Protein AF-A0A6C1E170-F1 (afdb_monomer_lite)

Secondary structure (DSSP, 8-state):
--STTSTTS-HHHHHHHHHT---------S---TTSPP-----------------------PPP-PPPP----HHHHHHHHHHHTT--S-HHHHHHHHHHH-TTS-HHHHHHHHHHHEEE----TTS---EEES-HHHHHHHHHHHHSPPPP-

Sequence (153 aa):
MLKSNFENLSEENKRYLQQLKAEVIIETDGPIDPFKEPKTSSLPSKRSNSDLQAQTASQSQSPEKKQKAMITDPMDLLRLFDGVQDSTFSLGTVTEIAQKNLPQYNKQTIKNTIKEYAIRSSGKGDLPRKWVIKDAQNWENLRANANMPTPSL

Structure (mmCIF, N/CA/C/O backbone):
data_AF-A0A6C1E170-F1
#
_entry.id   AF-A0A6C1E170-F1
#
loop_
_atom_site.group_PDB
_atom_site.id
_atom_site.type_symbol
_atom_site.label_atom_id
_atom_site.label_alt_id
_atom_site.label_comp_id
_atom_site.label_asym_id
_atom_site.label_entity_id
_atom_site.label_seq_id
_atom_site.pdbx_PDB_ins_code
_atom_site.Cartn_x
_atom_site.Cartn_y
_atom_site.Cartn_z
_atom_site.occupancy
_atom_site.B_iso_or_equiv
_atom_site.auth_seq_id
_atom_site.auth_comp_id
_atom_site.auth_asym_id
_atom_site.auth_atom_id
_atom_site.pdbx_PDB_model_num
ATOM 1 N N . MET A 1 1 ? -2.688 33.941 -27.895 1.00 44.50 1 MET A N 1
ATOM 2 C CA . MET A 1 1 ? -3.802 33.145 -28.459 1.00 44.50 1 MET A CA 1
ATOM 3 C C . MET A 1 1 ? -4.336 32.159 -27.409 1.00 44.50 1 MET A C 1
ATOM 5 O O . MET A 1 1 ? -4.163 30.963 -27.565 1.00 44.50 1 MET A O 1
ATOM 9 N N . LEU A 1 2 ? -4.930 32.635 -26.303 1.00 50.28 2 LEU A N 1
ATOM 10 C CA . LEU A 1 2 ? -5.452 31.756 -25.232 1.00 50.28 2 LEU A CA 1
ATOM 11 C C . LEU A 1 2 ? -6.670 32.364 -24.504 1.00 50.28 2 LEU A C 1
ATOM 13 O O . LEU A 1 2 ? -6.863 32.149 -23.317 1.00 50.28 2 LEU A O 1
ATOM 17 N N . LYS A 1 3 ? -7.458 33.203 -25.188 1.00 53.50 3 LYS A N 1
ATOM 18 C CA . LYS A 1 3 ? -8.677 33.812 -24.618 1.00 53.50 3 LYS A CA 1
ATOM 19 C C . LYS A 1 3 ? -9.969 33.215 -25.190 1.00 53.50 3 LYS A C 1
ATOM 21 O O . LYS A 1 3 ? -11.039 33.461 -24.656 1.00 53.50 3 LYS A O 1
ATOM 26 N N . SER A 1 4 ? -9.872 32.399 -26.239 1.00 57.25 4 SER A N 1
ATOM 27 C CA . SER A 1 4 ? -11.008 32.080 -27.115 1.00 57.25 4 SER A CA 1
ATOM 28 C C . SER A 1 4 ? -11.753 30.779 -26.793 1.00 57.25 4 SER A C 1
ATOM 30 O O . SER A 1 4 ? -12.513 30.315 -27.627 1.00 57.25 4 SER A O 1
ATOM 32 N N . ASN A 1 5 ? -11.555 30.177 -25.616 1.00 57.81 5 ASN A N 1
ATOM 33 C CA . ASN A 1 5 ? -12.222 28.915 -25.250 1.00 57.81 5 ASN A CA 1
ATOM 34 C C . ASN A 1 5 ? -12.933 28.948 -23.890 1.00 57.81 5 ASN A C 1
ATOM 36 O O . ASN A 1 5 ? -13.408 27.912 -23.438 1.00 57.81 5 ASN A O 1
ATOM 40 N N . PHE A 1 6 ? -13.024 30.108 -23.226 1.00 57.78 6 PHE A N 1
ATOM 41 C CA . PHE A 1 6 ? -13.678 30.160 -21.915 1.00 57.78 6 PHE A CA 1
ATOM 42 C C . PHE A 1 6 ? -15.212 30.103 -22.013 1.00 57.78 6 PHE A C 1
ATOM 44 O O . PHE A 1 6 ? -15.876 29.468 -21.196 1.00 57.78 6 PHE A O 1
ATOM 51 N N . GLU A 1 7 ? -15.785 30.725 -23.044 1.00 63.50 7 GLU A N 1
ATOM 52 C CA . GLU A 1 7 ? -17.243 30.774 -23.224 1.00 63.50 7 GLU A CA 1
ATOM 53 C C . GLU A 1 7 ? -17.840 29.424 -23.640 1.00 63.50 7 GLU A C 1
ATOM 55 O O . GLU A 1 7 ? -18.976 29.125 -23.279 1.00 63.50 7 GLU A O 1
ATOM 60 N N . ASN A 1 8 ? -17.045 28.581 -24.307 1.00 68.81 8 ASN A N 1
ATOM 61 C CA . ASN A 1 8 ? -17.463 27.280 -24.835 1.00 68.81 8 ASN A CA 1
ATOM 62 C C . ASN A 1 8 ? -17.220 26.104 -23.863 1.00 68.81 8 ASN A C 1
ATOM 64 O O . ASN A 1 8 ? -17.349 24.941 -24.242 1.00 68.81 8 ASN A O 1
ATOM 68 N N . LEU A 1 9 ? -16.827 26.383 -22.615 1.00 72.44 9 LEU A N 1
ATOM 69 C CA . LEU A 1 9 ? -16.703 25.363 -21.568 1.00 72.44 9 LEU A CA 1
ATOM 70 C C . LEU A 1 9 ? -18.090 24.956 -21.057 1.00 72.44 9 LEU A C 1
ATOM 72 O O . LEU A 1 9 ? -18.985 25.790 -20.925 1.00 72.44 9 LEU A O 1
ATOM 76 N N . SER A 1 10 ? -18.254 23.679 -20.709 1.00 81.38 10 SER A N 1
ATOM 77 C CA . SER A 1 10 ? -19.441 23.226 -19.983 1.00 81.38 10 SER A CA 1
ATOM 78 C C . SER A 1 10 ? -19.566 23.958 -18.641 1.00 81.38 10 SER A C 1
ATOM 80 O O . SER A 1 10 ? -18.564 24.333 -18.024 1.00 81.38 10 SER A O 1
ATOM 82 N N . GLU A 1 11 ? -20.797 24.138 -18.162 1.00 79.50 11 GLU A N 1
ATOM 83 C CA . GLU A 1 11 ? -21.066 24.807 -16.880 1.00 79.50 11 GLU A CA 1
ATOM 84 C C . GLU A 1 11 ? -20.350 24.133 -15.701 1.00 79.50 11 GLU A C 1
ATOM 86 O O . GLU A 1 11 ? -19.861 24.801 -14.792 1.00 79.50 11 GLU A O 1
ATOM 91 N N . GLU A 1 12 ? -20.191 22.811 -15.746 1.00 76.56 12 GLU A N 1
ATOM 92 C CA . GLU A 1 12 ? -19.403 22.066 -14.764 1.00 76.56 12 GLU A CA 1
ATOM 93 C C . GLU A 1 12 ? -17.925 22.486 -14.766 1.00 76.56 12 GLU A C 1
ATOM 95 O O . GLU A 1 12 ? -17.360 22.784 -13.712 1.00 76.56 12 GLU A O 1
ATOM 100 N N . ASN A 1 13 ? -17.314 22.605 -15.948 1.00 77.94 13 ASN A N 1
ATOM 101 C CA . ASN A 1 13 ? -15.918 23.014 -16.077 1.00 77.94 13 ASN A CA 1
ATOM 102 C C . ASN A 1 13 ? -15.707 24.476 -15.670 1.00 77.94 13 ASN A C 1
ATOM 104 O O . ASN A 1 13 ? -14.690 24.799 -15.053 1.00 77.94 13 ASN A O 1
ATOM 108 N N . LYS A 1 14 ? -16.671 25.359 -15.959 1.00 81.62 14 LYS A N 1
ATOM 109 C CA . LYS A 1 14 ? -16.643 26.755 -15.495 1.00 81.62 14 LYS A CA 1
ATOM 110 C C . LYS A 1 14 ? -16.650 26.825 -13.969 1.00 81.62 14 LYS A C 1
ATOM 112 O O . LYS A 1 14 ? -15.826 27.530 -13.387 1.00 81.62 14 LYS A O 1
ATOM 117 N N . ARG A 1 15 ? -17.519 26.045 -13.313 1.00 79.50 15 ARG A N 1
ATOM 118 C CA . ARG A 1 15 ? -17.582 25.963 -11.842 1.00 79.50 15 ARG A CA 1
ATOM 119 C C . ARG A 1 15 ? -16.287 25.415 -11.248 1.00 79.50 15 ARG A C 1
ATOM 121 O O . ARG A 1 15 ? -15.785 25.977 -10.278 1.00 79.50 15 ARG A O 1
ATOM 128 N N . TYR A 1 16 ? -15.717 24.378 -11.856 1.00 79.50 16 TYR A N 1
ATOM 129 C CA . TYR A 1 16 ? -14.442 23.804 -11.430 1.00 79.50 16 TYR A CA 1
ATOM 130 C C . TYR A 1 16 ? -13.283 24.809 -11.536 1.00 79.50 16 TYR A C 1
ATOM 132 O O . TYR A 1 16 ? -12.537 25.002 -10.579 1.00 79.50 16 TYR A O 1
ATOM 140 N N . LEU A 1 17 ? -13.169 25.520 -12.662 1.00 79.75 17 LEU A N 1
ATOM 141 C CA . LEU A 1 17 ? -12.152 26.559 -12.861 1.00 79.75 17 LEU A CA 1
ATOM 142 C C . LEU A 1 17 ? -12.316 27.728 -11.886 1.00 79.75 17 LEU A C 1
ATOM 144 O O . LEU A 1 17 ? -11.324 28.249 -11.381 1.00 79.75 17 LEU A O 1
ATOM 148 N N . GLN A 1 18 ? -13.555 28.118 -11.589 1.00 78.25 18 GLN A N 1
ATOM 149 C CA . GLN A 1 18 ? -13.831 29.149 -10.594 1.00 78.25 18 GLN A CA 1
ATOM 150 C C . GLN A 1 18 ? -13.413 28.707 -9.188 1.00 78.25 18 GLN A C 1
ATOM 152 O O . GLN A 1 18 ? -12.867 29.509 -8.437 1.00 78.25 18 GLN A O 1
ATOM 157 N N . GLN A 1 19 ? -13.610 27.432 -8.852 1.00 77.31 19 GLN A N 1
ATOM 158 C CA . GLN A 1 19 ? -13.186 26.860 -7.575 1.00 77.31 19 GLN A CA 1
ATOM 159 C C . GLN A 1 19 ? -11.659 26.721 -7.462 1.00 77.31 19 GLN A C 1
ATOM 161 O O . GLN A 1 19 ? -11.114 26.810 -6.366 1.00 77.31 19 GLN A O 1
ATOM 166 N N . LEU A 1 20 ? -10.963 26.538 -8.587 1.00 73.50 20 LEU A N 1
ATOM 167 C CA . LEU A 1 20 ? -9.500 26.496 -8.658 1.00 73.50 20 LEU A CA 1
ATOM 168 C C . LEU A 1 20 ? -8.835 27.874 -8.724 1.00 73.50 20 LEU A C 1
ATOM 170 O O . LEU A 1 20 ? -7.605 27.955 -8.698 1.00 73.50 20 LEU A O 1
ATOM 174 N N . LYS A 1 21 ? -9.609 28.954 -8.850 1.00 74.69 21 LYS A N 1
ATOM 175 C CA . LYS A 1 21 ? -9.061 30.302 -8.968 1.00 74.69 21 LYS A CA 1
ATOM 176 C C . LYS A 1 21 ? -8.336 30.666 -7.670 1.00 74.69 21 LYS A C 1
ATOM 178 O O . LYS A 1 21 ? -8.964 30.941 -6.654 1.00 74.69 21 LYS A O 1
ATOM 183 N N . ALA A 1 22 ? -7.008 30.661 -7.711 1.00 67.62 22 ALA A N 1
ATOM 184 C CA . ALA A 1 22 ? -6.174 31.098 -6.603 1.00 67.62 22 ALA A CA 1
ATOM 185 C C . ALA A 1 22 ? -6.025 32.623 -6.637 1.00 67.62 22 ALA A C 1
ATOM 187 O O . ALA A 1 22 ? -5.682 33.203 -7.670 1.00 67.62 22 ALA A O 1
ATOM 188 N N . GLU A 1 23 ? -6.279 33.269 -5.505 1.00 62.91 23 GLU A N 1
ATOM 189 C CA . GLU A 1 23 ? -5.956 34.676 -5.300 1.00 62.91 23 GLU A CA 1
ATOM 190 C C . GLU A 1 23 ? -4.478 34.774 -4.908 1.00 62.91 23 GLU A C 1
ATOM 192 O O . GLU A 1 23 ? -4.023 34.125 -3.964 1.00 62.91 23 GLU A O 1
ATOM 197 N N . VAL A 1 24 ? -3.695 35.525 -5.681 1.00 60.88 24 VAL A N 1
ATOM 198 C CA . VAL A 1 24 ? -2.285 35.767 -5.366 1.00 60.88 24 VAL A CA 1
ATOM 199 C C . VAL A 1 24 ? -2.246 36.868 -4.310 1.00 60.88 24 VAL A C 1
ATOM 201 O O . VAL A 1 24 ? -2.418 38.036 -4.629 1.00 60.88 24 VAL A O 1
ATOM 204 N N . ILE A 1 25 ? -2.048 36.485 -3.047 1.00 62.00 25 ILE A N 1
ATOM 205 C CA . ILE A 1 25 ? -2.065 37.395 -1.878 1.00 62.00 25 ILE A CA 1
ATOM 206 C C . ILE A 1 25 ? -0.704 38.090 -1.671 1.00 62.00 25 ILE A C 1
ATOM 208 O O . ILE A 1 25 ? -0.510 38.865 -0.739 1.00 62.00 25 ILE A O 1
ATOM 212 N N . ILE A 1 26 ? 0.278 37.820 -2.528 1.00 63.00 26 ILE A N 1
ATOM 213 C CA . ILE A 1 26 ? 1.623 38.361 -2.360 1.00 63.00 26 ILE A CA 1
ATOM 214 C C . ILE A 1 26 ? 1.760 39.627 -3.209 1.00 63.00 26 ILE A C 1
ATOM 216 O O . ILE A 1 26 ? 2.170 39.568 -4.366 1.00 63.00 26 ILE A O 1
ATOM 220 N N . GLU A 1 27 ? 1.439 40.777 -2.620 1.00 61.22 27 GLU A N 1
ATOM 221 C CA . GLU A 1 27 ? 1.970 42.063 -3.079 1.00 61.22 27 GLU A CA 1
ATOM 222 C C . GLU A 1 27 ? 3.443 42.144 -2.656 1.00 61.22 27 GLU A C 1
ATOM 224 O O . GLU A 1 27 ? 3.774 42.518 -1.531 1.00 61.22 27 GLU A O 1
ATOM 229 N N . THR A 1 28 ? 4.354 41.726 -3.537 1.00 58.53 28 THR A N 1
ATOM 230 C CA . THR A 1 28 ? 5.775 42.060 -3.389 1.00 58.53 28 THR A CA 1
ATOM 231 C C . THR A 1 28 ? 6.065 43.332 -4.165 1.00 58.53 28 THR A C 1
ATOM 233 O O . THR A 1 28 ? 6.079 43.322 -5.396 1.00 58.53 28 THR A O 1
ATOM 236 N N . ASP A 1 29 ? 6.329 44.413 -3.443 1.00 60.97 29 ASP A N 1
ATOM 237 C CA . ASP A 1 29 ? 6.849 45.642 -4.026 1.00 60.97 29 ASP A CA 1
ATOM 238 C C . ASP A 1 29 ? 8.356 45.453 -4.310 1.00 60.97 29 ASP A C 1
ATOM 240 O O . ASP A 1 29 ? 9.186 45.448 -3.398 1.00 60.97 29 ASP A O 1
ATOM 244 N N . GLY A 1 30 ? 8.709 45.228 -5.581 1.00 65.12 30 GLY A N 1
ATOM 245 C CA . GLY A 1 30 ? 10.096 45.202 -6.069 1.00 65.12 30 GLY A CA 1
ATOM 246 C C . GLY A 1 30 ? 10.786 43.826 -6.186 1.00 65.12 30 GLY A C 1
ATOM 247 O O . GLY A 1 30 ? 10.208 42.786 -5.866 1.00 65.12 30 GLY A O 1
ATOM 248 N N . PRO A 1 31 ? 12.031 43.798 -6.715 1.00 70.31 31 PRO A N 1
ATOM 249 C CA . PRO A 1 31 ? 12.783 42.566 -6.947 1.00 70.31 31 PRO A CA 1
ATOM 250 C C . PRO A 1 31 ? 13.146 41.854 -5.636 1.00 70.31 31 PRO A C 1
ATOM 252 O O . PRO A 1 31 ? 13.638 42.466 -4.688 1.00 70.31 31 PRO A O 1
ATOM 255 N N . ILE A 1 32 ? 12.915 40.539 -5.603 1.00 63.03 32 ILE A N 1
ATOM 256 C CA . ILE A 1 32 ? 13.168 39.675 -4.444 1.00 63.03 32 ILE A CA 1
ATOM 257 C C . ILE A 1 32 ? 14.680 39.475 -4.288 1.00 63.03 32 ILE A C 1
ATOM 259 O O . ILE A 1 32 ? 15.332 38.921 -5.172 1.00 63.03 32 ILE A O 1
ATOM 263 N N . ASP A 1 33 ? 15.227 39.916 -3.156 1.00 73.06 33 ASP A N 1
ATOM 264 C CA . ASP A 1 33 ? 16.623 39.690 -2.777 1.00 73.06 33 ASP A CA 1
ATOM 265 C C . ASP A 1 33 ? 16.791 38.263 -2.211 1.00 73.06 33 ASP A C 1
ATOM 267 O O . ASP A 1 33 ? 16.223 37.962 -1.156 1.00 73.06 33 ASP A O 1
ATOM 271 N N . PRO A 1 34 ? 17.555 37.372 -2.875 1.00 68.81 34 PRO A N 1
ATOM 272 C CA . PRO A 1 34 ? 17.693 35.970 -2.478 1.00 68.81 34 PRO A CA 1
ATOM 273 C C . PRO A 1 34 ? 18.475 35.761 -1.173 1.00 68.81 34 PRO A C 1
ATOM 275 O O . PRO A 1 34 ? 18.464 34.653 -0.640 1.00 68.81 34 PRO A O 1
ATOM 278 N N . PHE A 1 35 ? 19.139 36.794 -0.646 1.00 77.31 35 PHE A N 1
ATOM 279 C CA . PHE A 1 35 ? 19.872 36.724 0.623 1.00 77.31 35 PHE A CA 1
ATOM 280 C C . PHE A 1 35 ? 19.088 37.304 1.801 1.00 77.31 35 PHE A C 1
ATOM 282 O O . PHE A 1 35 ? 19.581 37.315 2.930 1.00 77.31 35 PHE A O 1
ATOM 289 N N . LYS A 1 36 ? 17.865 37.783 1.559 1.00 71.00 36 LYS A N 1
ATOM 290 C CA . LYS A 1 36 ? 17.003 38.350 2.589 1.00 71.00 36 LYS A CA 1
ATOM 291 C C . LYS A 1 36 ? 15.942 37.338 2.989 1.00 71.00 36 LYS A C 1
ATOM 293 O O . LYS A 1 36 ? 15.108 36.941 2.179 1.00 71.00 36 LYS A O 1
ATOM 298 N N . GLU A 1 37 ? 15.950 36.947 4.259 1.00 61.56 37 GLU A N 1
ATOM 299 C CA . GLU A 1 37 ? 14.881 36.114 4.799 1.00 61.56 37 GLU A CA 1
ATOM 300 C C . GLU A 1 37 ? 13.536 36.856 4.680 1.00 61.56 37 GLU A C 1
ATOM 302 O O . GLU A 1 37 ? 13.455 38.052 5.000 1.00 61.56 37 GLU A O 1
ATOM 307 N N . PRO A 1 38 ? 12.477 36.189 4.188 1.00 61.38 38 PRO A N 1
ATOM 308 C CA . PRO A 1 38 ? 11.184 36.824 4.006 1.00 61.38 38 PRO A CA 1
ATOM 309 C C . PRO A 1 38 ? 10.657 37.298 5.360 1.00 61.38 38 PRO A C 1
ATOM 311 O O . PRO A 1 38 ? 10.459 36.509 6.284 1.00 61.38 38 PRO A O 1
ATOM 314 N N . LYS A 1 39 ? 10.425 38.611 5.476 1.00 60.38 39 LYS A N 1
ATOM 315 C CA . LYS A 1 39 ? 9.809 39.203 6.664 1.00 60.38 39 LYS A CA 1
ATOM 316 C C . LYS A 1 39 ? 8.4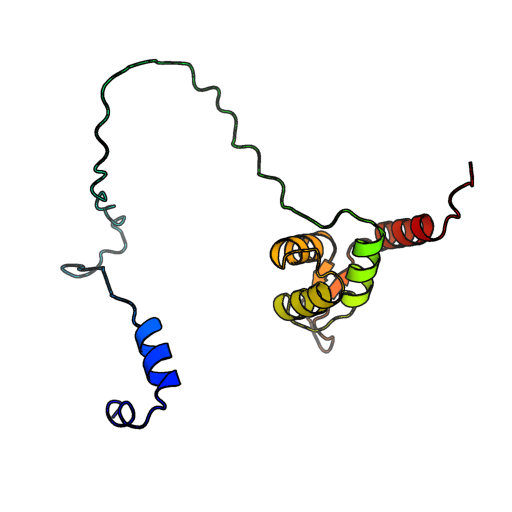27 38.583 6.829 1.00 60.38 39 LYS A C 1
ATOM 318 O O . LYS A 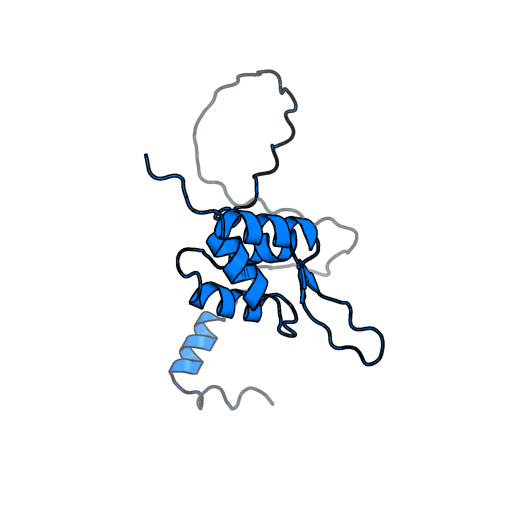1 39 ? 7.546 38.812 6.004 1.00 60.38 39 LYS A O 1
ATOM 323 N N . THR A 1 40 ? 8.233 37.818 7.897 1.00 55.00 40 THR A N 1
ATOM 324 C CA . THR A 1 40 ? 6.914 37.351 8.312 1.00 55.00 40 THR A CA 1
ATOM 325 C C . THR A 1 40 ? 6.096 38.581 8.693 1.00 55.00 40 THR A C 1
ATOM 327 O O . THR A 1 40 ? 6.235 39.104 9.800 1.00 55.00 40 THR A O 1
ATOM 330 N N . SER A 1 41 ? 5.284 39.095 7.770 1.00 51.16 41 SER A N 1
ATOM 331 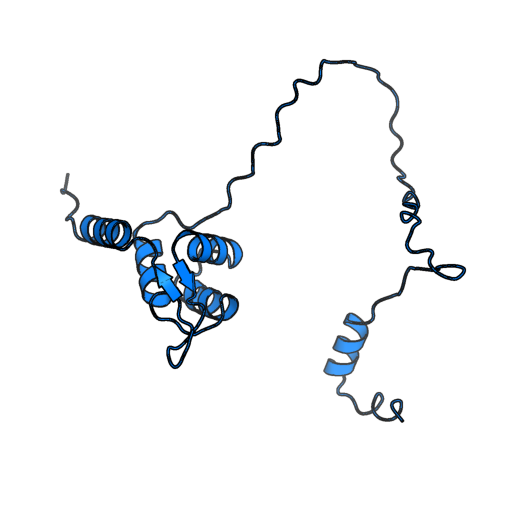C CA . SER A 1 41 ? 4.244 40.049 8.121 1.00 51.16 41 SER A CA 1
ATOM 332 C C . SER A 1 41 ? 3.319 39.346 9.111 1.00 51.16 41 SER A C 1
ATOM 334 O O . SER A 1 41 ? 2.667 38.344 8.818 1.00 51.16 41 SER A O 1
ATOM 336 N N . SER A 1 42 ? 3.362 39.824 10.349 1.00 48.47 42 SER A N 1
ATOM 337 C CA . SER A 1 42 ? 2.494 39.394 11.430 1.00 48.47 42 SER A CA 1
ATOM 338 C C . SER A 1 42 ? 1.041 39.532 10.986 1.00 48.47 42 SER A C 1
ATOM 340 O O . SER A 1 42 ? 0.547 40.643 10.784 1.00 48.47 42 SER A O 1
ATOM 342 N N . LEU A 1 43 ? 0.352 38.401 10.855 1.00 52.28 43 LEU A N 1
ATOM 343 C CA . LEU A 1 43 ? -1.105 38.360 10.825 1.00 52.28 43 LEU A CA 1
ATOM 344 C C . LEU A 1 43 ? -1.645 39.110 12.060 1.00 52.28 43 LEU A C 1
ATOM 346 O O . LEU A 1 43 ? -1.115 38.917 13.159 1.00 52.28 43 LEU A O 1
ATOM 350 N N . PRO A 1 44 ? -2.690 39.946 11.936 1.00 44.34 44 PRO A N 1
ATOM 351 C CA . PRO A 1 44 ? -3.288 40.600 13.089 1.00 44.34 44 PRO A CA 1
ATOM 352 C C . PRO A 1 44 ? -4.038 39.563 13.940 1.00 44.34 44 PRO A C 1
ATOM 354 O O . PRO A 1 44 ? -5.191 39.220 13.681 1.00 44.34 44 PRO A O 1
ATOM 357 N N . SER A 1 45 ? -3.377 39.062 14.985 1.00 43.16 45 SER A N 1
ATOM 358 C CA . SER A 1 45 ? -4.005 38.281 16.054 1.00 43.16 45 SER A CA 1
ATOM 359 C C . SER A 1 45 ? -4.903 39.190 16.888 1.00 43.16 45 SER A C 1
ATOM 361 O O . SER A 1 45 ? -4.471 39.819 17.851 1.00 43.16 45 SER A O 1
ATOM 363 N N . LYS A 1 46 ? -6.189 39.254 16.538 1.00 49.62 46 LYS A N 1
ATOM 364 C CA . LYS A 1 46 ? -7.216 39.868 17.383 1.00 49.62 46 LYS A CA 1
ATOM 365 C C . LYS A 1 46 ? -7.744 38.827 18.375 1.00 49.62 46 LYS A C 1
ATOM 367 O O . LYS A 1 46 ? -8.811 38.259 18.168 1.00 49.62 46 LYS A O 1
ATOM 372 N N . ARG A 1 47 ? -6.986 38.558 19.441 1.00 40.88 47 ARG A N 1
ATOM 373 C CA . ARG A 1 47 ? -7.504 37.975 20.692 1.00 40.88 47 ARG A CA 1
ATOM 374 C C . ARG A 1 47 ? -6.792 38.616 21.874 1.00 40.88 47 ARG A C 1
ATOM 376 O O . ARG A 1 47 ? -5.711 38.204 22.272 1.00 40.88 47 ARG A O 1
ATOM 383 N N . SER A 1 48 ? -7.424 39.655 22.393 1.00 46.75 48 SER A N 1
ATOM 384 C CA . SER A 1 48 ? -7.192 40.208 23.718 1.00 46.75 48 SER A CA 1
ATOM 385 C C . SER A 1 48 ? -7.472 39.125 24.761 1.00 46.75 48 SER A C 1
ATOM 387 O O . SER A 1 48 ? -8.595 38.629 24.824 1.00 46.75 48 SER A O 1
ATOM 389 N N . ASN A 1 49 ? -6.484 38.774 25.583 1.00 37.88 49 ASN A N 1
ATOM 390 C CA . ASN A 1 49 ? -6.747 38.487 26.988 1.00 37.88 49 ASN A CA 1
ATOM 391 C C . ASN A 1 49 ? -5.487 38.713 27.826 1.00 37.88 49 ASN A C 1
ATOM 393 O O . ASN A 1 49 ? -4.375 38.423 27.390 1.00 37.88 49 ASN A O 1
ATOM 397 N N . SER A 1 50 ? -5.722 39.303 28.986 1.00 45.31 50 SER A N 1
ATOM 398 C CA . SER A 1 50 ? -4.782 39.966 29.877 1.00 45.31 50 SER A CA 1
ATOM 399 C C . SER A 1 50 ? -3.792 39.030 30.572 1.00 45.31 50 SER A C 1
ATOM 401 O O . SER A 1 50 ? -4.021 37.827 30.668 1.00 45.31 50 SER A O 1
ATOM 403 N N . ASP A 1 51 ? -2.719 39.657 31.058 1.00 45.62 51 ASP A N 1
ATOM 404 C CA . ASP A 1 51 ? -1.848 39.301 32.182 1.00 45.62 51 ASP A CA 1
ATOM 405 C C . ASP A 1 51 ? -2.022 37.912 32.816 1.00 45.62 51 ASP A C 1
ATOM 407 O O . ASP A 1 51 ? -3.059 37.601 33.396 1.00 45.62 51 ASP A O 1
ATOM 411 N N . LEU A 1 52 ? -0.937 37.133 32.849 1.00 43.50 52 LEU A N 1
ATOM 412 C CA . LEU A 1 52 ? -0.236 36.850 34.106 1.00 43.50 52 LEU A CA 1
AT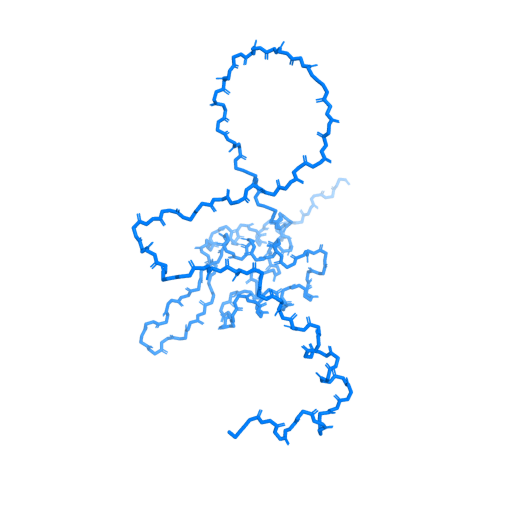OM 413 C C . LEU A 1 52 ? 1.041 36.038 33.857 1.00 43.50 52 LEU A C 1
ATOM 415 O O . LEU A 1 52 ? 1.084 35.011 33.183 1.00 43.50 52 LEU A O 1
ATOM 419 N N . GLN A 1 53 ? 2.093 36.568 34.456 1.00 48.66 53 GLN A N 1
ATOM 420 C CA . GLN A 1 53 ? 3.445 36.065 34.557 1.00 48.66 53 GLN A CA 1
ATOM 421 C C . GLN A 1 53 ? 3.488 34.823 35.458 1.00 48.66 53 GLN A C 1
ATOM 423 O O . GLN A 1 53 ? 3.139 34.896 36.631 1.00 48.66 53 GLN A O 1
ATOM 428 N N . ALA A 1 54 ? 3.971 33.698 34.934 1.00 38.56 54 ALA A N 1
ATOM 429 C CA . ALA A 1 54 ? 4.450 32.586 35.750 1.00 38.56 54 ALA A CA 1
ATOM 430 C C . ALA A 1 54 ? 5.613 31.897 35.031 1.00 38.56 54 ALA A C 1
ATOM 432 O O . ALA A 1 54 ? 5.439 31.071 34.136 1.00 38.56 54 ALA A O 1
ATOM 433 N N . GLN A 1 55 ? 6.823 32.280 35.434 1.00 47.75 55 GLN A N 1
ATOM 434 C CA . GLN A 1 55 ? 8.042 31.532 35.166 1.00 47.75 55 GLN A CA 1
ATOM 435 C C . GLN A 1 55 ? 7.907 30.159 35.830 1.00 47.75 55 GLN A C 1
ATOM 437 O O . GLN A 1 55 ? 7.872 30.062 37.053 1.00 47.75 55 GLN A O 1
ATOM 442 N N . THR A 1 56 ? 7.842 29.096 35.037 1.00 39.88 56 THR A N 1
ATOM 443 C CA . THR A 1 56 ? 8.114 27.738 35.514 1.00 39.88 56 THR A CA 1
ATOM 444 C C . THR A 1 56 ? 9.058 27.061 34.534 1.00 39.88 56 THR A C 1
ATOM 446 O O . THR A 1 56 ? 8.963 27.235 33.321 1.00 39.88 56 THR A O 1
ATOM 449 N N . ALA A 1 57 ? 10.056 26.394 35.106 1.00 47.75 57 ALA A N 1
ATOM 450 C CA . ALA A 1 57 ? 11.230 25.868 34.440 1.00 47.75 57 ALA A CA 1
ATOM 451 C C . ALA A 1 57 ? 10.876 24.963 33.252 1.00 47.75 57 ALA A C 1
ATOM 453 O O . ALA A 1 57 ? 10.240 23.921 33.411 1.00 47.75 57 ALA A O 1
ATOM 454 N N . SER A 1 58 ? 11.352 25.346 32.069 1.00 39.16 58 SER A N 1
ATOM 455 C CA . SER A 1 58 ? 11.301 24.531 30.861 1.00 39.16 58 SER A CA 1
ATOM 456 C C . SER A 1 58 ? 12.207 23.311 31.027 1.00 39.16 58 SER A C 1
ATOM 458 O O . SER A 1 58 ? 13.392 23.347 30.699 1.00 39.16 58 SER A O 1
ATOM 460 N N . GLN A 1 59 ? 11.655 22.210 31.536 1.00 45.44 59 GLN A N 1
ATOM 461 C CA . GLN A 1 59 ? 12.191 20.894 31.221 1.00 45.44 59 GLN A CA 1
ATOM 462 C C . GLN A 1 59 ? 11.982 20.675 29.725 1.00 45.44 59 GLN A C 1
ATOM 464 O O . GLN A 1 59 ? 10.856 20.559 29.244 1.00 45.44 59 GLN A O 1
ATOM 469 N N . SER A 1 60 ? 13.088 20.665 28.989 1.00 48.19 60 SER A N 1
ATOM 470 C CA . SER A 1 60 ? 13.164 20.366 27.565 1.00 48.19 60 SER A CA 1
ATOM 471 C C . SER A 1 60 ? 12.777 18.909 27.299 1.00 48.19 60 SER A C 1
ATOM 473 O O . SER A 1 60 ? 13.624 18.077 26.981 1.00 48.19 60 SER A O 1
ATOM 475 N N . GLN A 1 61 ? 11.497 18.568 27.434 1.00 53.84 61 GLN A N 1
ATOM 476 C CA . GLN A 1 61 ? 10.978 17.345 26.844 1.00 53.84 61 GLN A CA 1
ATOM 477 C C . GLN A 1 61 ? 10.851 17.593 25.344 1.00 53.84 61 GLN A C 1
ATOM 479 O O . GLN A 1 61 ? 10.021 18.375 24.881 1.00 53.84 61 GLN A O 1
ATOM 484 N N . SER A 1 62 ? 11.747 16.962 24.582 1.00 57.97 62 SER A N 1
ATOM 485 C CA . SER A 1 62 ? 11.584 16.840 23.135 1.00 57.97 62 SER A CA 1
ATOM 486 C C . SER A 1 62 ? 10.170 16.326 22.853 1.00 57.97 62 SER A C 1
ATOM 488 O O . SER A 1 62 ? 9.758 15.372 23.513 1.00 57.97 62 SER A O 1
ATOM 490 N N . PRO A 1 63 ? 9.420 16.918 21.908 1.00 59.72 63 PRO A N 1
ATOM 491 C CA . PRO A 1 63 ? 8.065 16.474 21.623 1.00 59.72 63 PRO A CA 1
ATOM 492 C C . PRO A 1 63 ? 8.100 14.995 21.238 1.00 59.72 63 PRO A C 1
ATOM 494 O O . PRO A 1 63 ? 8.744 14.618 20.254 1.00 59.72 63 PRO A O 1
ATOM 497 N N . GLU A 1 64 ? 7.436 14.156 22.034 1.00 62.59 64 GLU A N 1
ATOM 498 C CA . GLU A 1 64 ? 7.271 12.738 21.743 1.00 62.59 64 GLU A CA 1
ATOM 499 C C . GLU A 1 64 ? 6.731 12.610 20.317 1.00 62.59 64 GLU A C 1
ATOM 501 O O . GLU A 1 64 ? 5.692 13.178 19.958 1.00 62.59 64 GLU A O 1
ATOM 506 N N . LYS A 1 65 ? 7.485 11.920 19.454 1.00 68.88 65 LYS A N 1
ATOM 507 C CA . LYS A 1 65 ? 7.075 11.687 18.070 1.00 68.88 65 LYS A CA 1
ATOM 508 C C . LYS A 1 65 ? 5.729 10.970 18.103 1.00 68.88 65 LYS A C 1
ATOM 510 O O . LYS A 1 65 ? 5.684 9.784 18.413 1.00 68.88 65 LYS A O 1
ATOM 515 N N . LYS A 1 66 ? 4.650 11.681 17.755 1.00 72.00 66 LYS A N 1
ATOM 516 C CA . LYS A 1 66 ? 3.308 11.102 17.626 1.00 72.00 66 LYS A CA 1
ATOM 517 C C . LYS A 1 66 ? 3.393 9.830 16.789 1.00 72.00 66 LYS A C 1
ATOM 519 O O . LYS A 1 66 ? 3.801 9.869 15.623 1.00 72.00 66 LYS A O 1
ATOM 524 N N . GLN A 1 67 ? 3.039 8.710 17.407 1.00 77.75 67 GLN A N 1
ATOM 525 C CA . GLN A 1 67 ? 3.089 7.405 16.772 1.00 77.75 67 GLN A CA 1
ATOM 526 C C . GLN A 1 67 ? 2.120 7.402 15.585 1.00 77.75 67 GLN A C 1
ATOM 528 O O . GLN A 1 67 ? 0.981 7.865 15.679 1.00 77.75 67 GLN A O 1
ATOM 533 N N . LYS A 1 68 ? 2.598 6.954 14.424 1.00 86.44 68 LYS A N 1
ATOM 534 C CA . LYS A 1 68 ? 1.781 6.923 13.209 1.00 86.44 68 LYS A CA 1
ATOM 535 C C . LYS A 1 68 ? 0.732 5.826 13.361 1.00 86.44 68 LYS A C 1
ATOM 537 O O . LYS A 1 68 ? 1.088 4.687 13.638 1.00 86.44 68 LYS A O 1
ATOM 542 N N . ALA A 1 69 ? -0.538 6.155 13.129 1.00 93.88 69 ALA A N 1
ATOM 543 C CA . ALA A 1 69 ? -1.598 5.153 13.087 1.00 93.88 69 ALA A CA 1
ATOM 544 C C . ALA A 1 69 ? -1.308 4.124 11.982 1.00 93.88 69 ALA A C 1
ATOM 546 O O . ALA A 1 69 ? -1.004 4.505 10.843 1.00 93.88 69 ALA A O 1
ATOM 547 N N . MET A 1 70 ? -1.405 2.843 12.333 1.00 97.00 70 MET A N 1
ATOM 548 C CA . MET A 1 70 ? -1.139 1.693 11.471 1.00 97.00 70 MET A CA 1
ATOM 549 C C . MET A 1 70 ? -2.152 0.578 11.743 1.00 97.00 70 MET A C 1
ATOM 551 O O . MET A 1 70 ? -2.748 0.523 12.814 1.00 97.00 70 MET A O 1
ATOM 555 N N . ILE A 1 71 ? -2.329 -0.306 10.764 1.00 97.44 71 ILE A N 1
ATOM 556 C CA . ILE A 1 71 ? -3.044 -1.575 10.929 1.00 97.44 71 ILE A CA 1
ATOM 557 C C . ILE A 1 71 ? -2.248 -2.464 11.888 1.00 97.44 71 ILE A C 1
ATOM 559 O O . ILE A 1 71 ? -1.048 -2.655 11.690 1.00 97.44 71 ILE A O 1
ATOM 563 N N . THR A 1 72 ? -2.924 -2.989 12.907 1.00 95.69 72 THR A N 1
ATOM 564 C CA . THR A 1 72 ? -2.349 -3.880 13.927 1.00 95.69 72 THR A CA 1
ATOM 565 C C . THR A 1 72 ? -3.016 -5.251 13.966 1.00 95.69 72 THR A C 1
ATOM 567 O O . THR A 1 72 ? -2.450 -6.167 14.552 1.00 95.69 72 THR A O 1
ATOM 570 N N . ASP A 1 73 ? -4.207 -5.398 13.374 1.00 96.12 73 ASP A N 1
ATOM 571 C CA . ASP A 1 73 ? -4.901 -6.684 13.320 1.00 96.12 73 ASP A CA 1
ATOM 572 C C . ASP A 1 73 ? -4.138 -7.667 12.406 1.00 96.12 73 ASP A C 1
ATOM 574 O O . ASP A 1 73 ? -3.857 -7.324 11.251 1.00 96.12 73 ASP A O 1
ATOM 578 N N . PRO A 1 74 ? -3.781 -8.875 12.887 1.00 95.62 74 PRO A N 1
ATOM 579 C CA . PRO A 1 74 ? -3.011 -9.837 12.104 1.00 95.62 74 PRO A CA 1
ATOM 580 C C . PRO A 1 74 ? -3.693 -10.268 10.802 1.00 95.62 74 PRO A C 1
ATOM 582 O O . PRO A 1 74 ? -3.021 -10.392 9.779 1.00 95.62 74 PRO A O 1
ATOM 585 N N . MET A 1 75 ? -5.014 -10.472 10.809 1.00 96.00 75 MET A N 1
ATOM 586 C CA . MET A 1 75 ? -5.743 -10.934 9.623 1.00 96.00 75 MET A CA 1
ATOM 587 C C . MET A 1 75 ? -5.809 -9.845 8.558 1.00 96.00 75 MET A C 1
ATOM 589 O O . MET A 1 75 ? -5.638 -10.118 7.368 1.00 96.00 75 MET A O 1
ATOM 593 N N . ASP A 1 76 ? -5.995 -8.599 8.977 1.00 97.81 76 ASP A N 1
ATOM 594 C CA . ASP A 1 76 ? -5.970 -7.456 8.073 1.00 97.81 76 ASP A CA 1
ATOM 595 C C . ASP A 1 76 ? -4.564 -7.176 7.528 1.00 97.81 76 ASP A C 1
ATOM 597 O O . ASP A 1 76 ? -4.423 -6.835 6.351 1.00 97.81 76 ASP A O 1
ATOM 601 N N . LEU A 1 77 ? -3.509 -7.386 8.327 1.00 97.75 77 LEU A N 1
ATOM 602 C CA . LEU A 1 77 ? -2.125 -7.336 7.843 1.00 97.75 77 LEU A CA 1
ATOM 603 C C . LEU A 1 77 ? -1.857 -8.403 6.778 1.00 97.75 77 LEU A C 1
ATOM 605 O O . LEU A 1 77 ? -1.263 -8.090 5.748 1.00 97.75 77 LEU A O 1
ATOM 609 N N . LEU A 1 78 ? -2.329 -9.635 6.984 1.00 97.44 78 LEU A N 1
ATOM 610 C CA . LEU A 1 78 ? -2.187 -10.708 5.998 1.00 97.44 78 LEU A CA 1
ATOM 611 C C . LEU A 1 78 ? -2.889 -10.369 4.678 1.00 97.44 78 LEU A C 1
ATOM 613 O O . LEU A 1 78 ? -2.278 -10.501 3.617 1.00 97.44 78 LEU A O 1
ATOM 617 N N . ARG A 1 79 ? -4.129 -9.863 4.735 1.00 97.50 79 ARG A N 1
ATOM 618 C CA . ARG A 1 79 ? -4.867 -9.395 3.545 1.00 97.50 79 ARG A CA 1
ATOM 619 C C . ARG A 1 79 ? -4.150 -8.252 2.835 1.00 97.50 79 ARG A C 1
ATOM 621 O O . ARG A 1 79 ? -4.120 -8.205 1.607 1.00 97.50 79 ARG A O 1
ATOM 628 N N . LEU A 1 80 ? -3.578 -7.319 3.597 1.00 98.19 80 LEU A N 1
ATOM 629 C CA . LEU A 1 80 ? -2.806 -6.222 3.028 1.00 98.19 80 LEU A CA 1
ATOM 630 C C . LEU A 1 80 ? -1.556 -6.743 2.314 1.00 98.19 80 LEU A C 1
ATOM 632 O O . LEU A 1 80 ? -1.264 -6.292 1.210 1.00 98.19 80 LEU A O 1
ATOM 636 N N . PHE A 1 81 ? -0.813 -7.664 2.931 1.00 98.06 81 PHE A N 1
ATOM 637 C CA . PHE A 1 81 ? 0.436 -8.179 2.371 1.00 98.06 81 PHE A CA 1
ATOM 638 C C . PHE A 1 81 ? 0.203 -8.930 1.066 1.00 98.06 81 PHE A C 1
ATOM 640 O O . PHE A 1 81 ? 0.945 -8.693 0.117 1.00 98.06 81 PHE A O 1
ATOM 647 N N . ASP A 1 82 ? -0.859 -9.730 0.986 1.00 96.81 82 ASP A N 1
ATOM 648 C CA . ASP A 1 82 ? -1.248 -10.439 -0.236 1.00 96.81 82 ASP A CA 1
ATOM 649 C C . ASP A 1 82 ? -1.514 -9.477 -1.410 1.00 96.81 82 ASP A C 1
ATOM 651 O O . ASP A 1 82 ? -1.008 -9.665 -2.512 1.00 96.81 82 ASP A O 1
ATOM 655 N N . GLY A 1 83 ? -2.215 -8.364 -1.161 1.00 96.44 83 GLY A N 1
ATOM 656 C CA . GLY A 1 83 ? -2.481 -7.353 -2.192 1.00 96.44 83 GLY A CA 1
ATOM 657 C C . GLY A 1 83 ? -1.300 -6.427 -2.524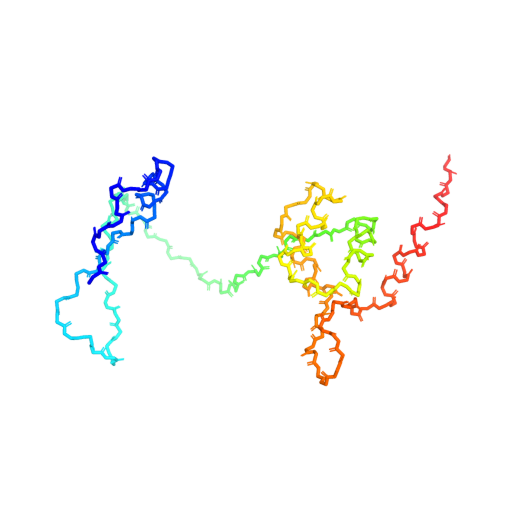 1.00 96.44 83 GLY A C 1
ATOM 658 O O . GLY A 1 83 ? -1.294 -5.776 -3.573 1.00 96.44 83 GLY A O 1
ATOM 659 N N . VAL A 1 84 ? -0.317 -6.312 -1.626 1.00 97.94 84 VAL A N 1
ATOM 660 C CA . VAL A 1 84 ? 0.864 -5.449 -1.801 1.00 97.94 84 VAL A CA 1
ATOM 661 C C . VAL A 1 84 ? 2.004 -6.209 -2.469 1.00 97.94 84 VAL A C 1
ATOM 663 O O . VAL A 1 84 ? 2.697 -5.631 -3.308 1.00 97.94 84 VAL A O 1
ATOM 666 N N . GLN A 1 85 ? 2.219 -7.469 -2.100 1.00 97.62 85 GLN A N 1
ATOM 667 C CA . GLN A 1 85 ? 3.298 -8.295 -2.622 1.00 97.62 85 GLN A CA 1
ATOM 668 C C . GLN A 1 85 ? 3.214 -8.388 -4.152 1.00 97.62 85 GLN A C 1
ATOM 670 O O . GLN A 1 85 ? 2.154 -8.584 -4.735 1.00 97.62 85 GLN A O 1
ATOM 675 N N . ASP A 1 86 ? 4.350 -8.171 -4.812 1.00 96.12 86 ASP A N 1
ATOM 676 C CA . ASP A 1 86 ? 4.520 -8.176 -6.268 1.00 96.12 86 ASP A CA 1
ATOM 677 C C . ASP A 1 86 ? 3.713 -7.130 -7.058 1.00 96.12 86 ASP A C 1
ATOM 679 O O . ASP A 1 86 ? 3.830 -7.045 -8.284 1.00 96.12 86 ASP A O 1
ATOM 683 N N . SER A 1 87 ? 2.986 -6.241 -6.380 1.00 97.25 87 SER A N 1
ATOM 684 C CA . SER A 1 87 ? 2.245 -5.164 -7.030 1.00 97.25 87 SER A CA 1
ATOM 685 C C . SER A 1 87 ? 3.184 -4.179 -7.732 1.00 97.25 87 SER A C 1
ATOM 687 O O . SER A 1 87 ? 4.110 -3.636 -7.127 1.00 97.25 87 SER A O 1
ATOM 689 N N . THR A 1 88 ? 2.933 -3.881 -9.007 1.00 96.50 88 THR A N 1
ATOM 690 C CA . THR A 1 88 ? 3.709 -2.895 -9.786 1.00 96.50 88 THR A CA 1
ATOM 691 C C . THR A 1 88 ? 3.136 -1.481 -9.704 1.00 96.50 88 THR A C 1
ATOM 693 O O . THR A 1 88 ? 3.769 -0.509 -10.133 1.00 96.50 88 THR A O 1
ATOM 696 N N . PHE A 1 89 ? 1.951 -1.336 -9.112 1.00 96.69 89 PHE A N 1
ATOM 697 C CA . PHE A 1 89 ? 1.229 -0.077 -9.060 1.00 96.69 89 PHE A CA 1
ATOM 698 C C . PHE A 1 89 ? 1.901 0.981 -8.168 1.00 96.69 89 PHE A C 1
ATOM 700 O O . PHE A 1 89 ? 2.806 0.727 -7.363 1.00 96.69 89 PHE A O 1
ATOM 707 N N . SER A 1 90 ? 1.446 2.225 -8.327 1.00 97.12 90 SER A N 1
ATOM 708 C CA . SER A 1 90 ? 1.846 3.334 -7.459 1.00 97.12 90 SER A CA 1
ATOM 709 C C . SER A 1 90 ? 1.359 3.116 -6.020 1.00 97.12 90 SER A C 1
ATOM 711 O O . SER A 1 90 ? 0.367 2.424 -5.797 1.00 97.12 90 SER A O 1
ATOM 713 N N . LEU A 1 91 ? 1.993 3.768 -5.034 1.00 98.12 91 LEU A N 1
ATOM 714 C CA . LEU A 1 91 ? 1.530 3.706 -3.639 1.00 98.12 91 LEU A CA 1
ATOM 715 C C . LEU A 1 91 ? 0.053 4.114 -3.503 1.00 98.12 91 LEU A C 1
ATOM 717 O O . LEU A 1 91 ? -0.678 3.502 -2.732 1.00 98.12 91 LEU A O 1
ATOM 721 N N . GLY A 1 92 ? -0.381 5.146 -4.235 1.00 98.06 92 GLY A N 1
ATOM 722 C CA . GLY A 1 92 ? -1.765 5.625 -4.196 1.00 98.06 92 GLY A CA 1
ATOM 723 C C . GLY A 1 92 ? -2.746 4.556 -4.662 1.00 98.06 92 GLY A C 1
ATOM 724 O O . GLY A 1 92 ? -3.683 4.235 -3.941 1.00 98.06 92 GLY A O 1
ATOM 725 N N . THR A 1 93 ? -2.462 3.940 -5.807 1.00 98.31 93 THR A N 1
ATOM 726 C CA . THR A 1 93 ? -3.289 2.876 -6.384 1.00 98.31 93 THR A CA 1
ATOM 727 C C . THR A 1 93 ? -3.335 1.637 -5.488 1.00 98.31 93 THR A C 1
ATOM 729 O O . THR A 1 93 ? -4.419 1.135 -5.213 1.00 98.31 93 THR A O 1
ATOM 732 N N . VAL A 1 94 ? -2.190 1.175 -4.967 1.00 98.25 94 VAL A N 1
ATOM 733 C CA . VAL A 1 94 ? -2.152 0.031 -4.033 1.00 98.25 94 VAL A CA 1
ATOM 734 C C . VAL A 1 94 ? -2.958 0.335 -2.770 1.00 98.25 94 VAL A C 1
ATOM 736 O O . VAL A 1 94 ? -3.711 -0.511 -2.303 1.00 98.25 94 VAL A O 1
ATOM 739 N N . THR A 1 95 ? -2.866 1.564 -2.253 1.00 98.62 95 THR A N 1
ATOM 740 C CA . THR A 1 95 ? -3.663 1.999 -1.095 1.00 98.62 95 THR A CA 1
ATOM 741 C C . THR A 1 95 ? -5.162 1.945 -1.390 1.00 98.62 95 THR A C 1
ATOM 743 O O . THR A 1 95 ? -5.933 1.534 -0.531 1.00 98.62 95 THR A O 1
ATOM 746 N N . GLU A 1 96 ? -5.596 2.362 -2.580 1.00 98.50 96 GLU A N 1
ATOM 747 C CA . GLU A 1 96 ? -7.014 2.347 -2.959 1.00 98.50 96 GLU A CA 1
ATOM 748 C C . GLU A 1 96 ? -7.556 0.937 -3.153 1.00 98.50 96 GLU A C 1
ATOM 750 O O . GLU A 1 96 ? -8.665 0.648 -2.709 1.00 98.50 96 GLU A O 1
ATOM 755 N N . ILE A 1 97 ? -6.768 0.050 -3.763 1.00 98.19 97 ILE A N 1
ATOM 756 C CA . ILE A 1 97 ? -7.114 -1.369 -3.880 1.00 98.19 97 ILE A CA 1
ATOM 757 C C . ILE A 1 97 ? -7.222 -1.988 -2.481 1.00 98.19 97 ILE A C 1
ATOM 759 O O . ILE A 1 97 ? -8.234 -2.605 -2.163 1.00 98.19 97 ILE A O 1
ATOM 763 N N . ALA A 1 98 ? -6.231 -1.758 -1.615 1.00 98.19 98 ALA A N 1
ATOM 764 C CA . ALA A 1 98 ? -6.244 -2.260 -0.244 1.00 98.19 98 ALA A CA 1
ATOM 765 C C . ALA A 1 98 ? -7.433 -1.721 0.567 1.00 98.19 98 ALA A C 1
ATOM 767 O O . ALA A 1 98 ? -8.059 -2.479 1.300 1.00 98.19 98 ALA A O 1
ATOM 768 N N . GLN A 1 99 ? -7.798 -0.446 0.403 1.00 98.31 99 GLN A N 1
ATOM 769 C CA . GLN A 1 99 ? -8.939 0.146 1.104 1.00 98.31 99 GLN A CA 1
ATOM 770 C C . GLN A 1 99 ? -10.277 -0.491 0.699 1.00 98.31 99 GLN A C 1
ATOM 772 O O . GLN A 1 99 ? -11.179 -0.562 1.526 1.00 98.31 99 GLN A O 1
ATOM 777 N N . LYS A 1 100 ? -10.420 -0.989 -0.537 1.00 97.62 100 LYS A N 1
ATOM 778 C CA . LYS A 1 100 ? -11.624 -1.744 -0.932 1.00 97.62 100 LYS A CA 1
ATOM 779 C C . LYS A 1 100 ? -11.771 -3.048 -0.144 1.00 97.62 100 LYS A C 1
ATOM 781 O O . LYS A 1 100 ? -12.892 -3.426 0.175 1.00 97.62 100 LYS A O 1
ATOM 786 N N . ASN A 1 101 ? -10.655 -3.704 0.176 1.00 96.31 101 ASN A N 1
ATOM 787 C CA . ASN A 1 101 ? -10.635 -4.945 0.956 1.00 96.31 101 ASN A CA 1
ATOM 788 C C . ASN A 1 101 ? -10.648 -4.695 2.470 1.00 96.31 101 ASN A C 1
ATOM 790 O O . ASN A 1 101 ? -11.065 -5.563 3.229 1.00 96.31 101 ASN A O 1
ATOM 794 N N . LEU A 1 102 ? -10.193 -3.517 2.902 1.00 97.62 102 LEU A N 1
ATOM 795 C CA . LEU A 1 102 ? -10.099 -3.109 4.301 1.00 97.62 102 LEU A CA 1
ATOM 796 C C . LEU A 1 102 ? -10.775 -1.735 4.521 1.00 97.62 102 LEU A C 1
ATOM 798 O O . LEU A 1 102 ? -10.096 -0.748 4.838 1.00 97.62 102 LEU A O 1
ATOM 802 N N . PRO A 1 103 ? -12.105 -1.635 4.318 1.00 97.75 103 PRO A N 1
ATOM 803 C CA . PRO A 1 103 ? -12.835 -0.363 4.319 1.00 97.75 103 PRO A CA 1
ATOM 804 C C . PRO A 1 103 ? -12.854 0.347 5.680 1.00 97.75 103 PRO A C 1
ATOM 806 O O . PRO A 1 103 ? -13.085 1.555 5.735 1.00 97.75 103 PRO A O 1
ATOM 809 N N . GLN A 1 104 ? -12.580 -0.372 6.771 1.00 97.62 104 GLN A N 1
ATOM 810 C CA . GLN A 1 104 ? -12.485 0.168 8.127 1.00 97.62 104 GLN A CA 1
ATOM 811 C C . GLN A 1 104 ? -11.280 1.098 8.328 1.00 97.62 104 GLN A C 1
ATOM 813 O O . GLN A 1 104 ? -11.283 1.922 9.244 1.00 97.62 104 GLN A O 1
ATOM 818 N N . TYR A 1 105 ? -10.250 1.002 7.481 1.00 98.12 105 TYR A N 1
ATOM 819 C CA . TYR A 1 105 ? -9.063 1.845 7.589 1.00 98.12 105 TYR A CA 1
ATOM 820 C C . TYR A 1 105 ? -9.104 3.018 6.613 1.00 98.12 105 TYR A C 1
ATOM 822 O O . TYR A 1 105 ? -9.451 2.907 5.435 1.00 98.12 105 TYR A O 1
ATOM 830 N N . ASN A 1 106 ? -8.665 4.181 7.093 1.00 98.00 106 ASN A N 1
ATOM 831 C CA . ASN A 1 106 ? -8.442 5.324 6.219 1.00 98.00 106 ASN A CA 1
ATOM 832 C C . ASN A 1 106 ? -7.171 5.126 5.364 1.00 98.00 106 ASN A C 1
ATOM 834 O O . ASN A 1 106 ? -6.241 4.398 5.730 1.00 98.00 106 ASN A O 1
ATOM 838 N N . LYS A 1 107 ? -7.096 5.844 4.233 1.00 98.06 107 LYS A N 1
ATOM 839 C CA . LYS A 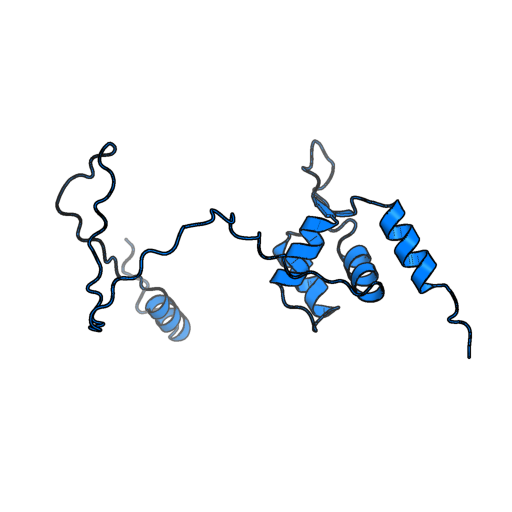1 107 ? -5.962 5.767 3.293 1.00 98.06 107 LYS A CA 1
ATOM 840 C C . LYS A 1 107 ? -4.608 6.068 3.948 1.00 98.06 107 LYS A C 1
ATOM 842 O O . LYS A 1 107 ? -3.595 5.540 3.501 1.00 98.06 107 LYS A O 1
ATOM 847 N N . GLN A 1 108 ? -4.553 6.931 4.965 1.00 97.88 108 GLN A N 1
ATOM 848 C CA . GLN A 1 108 ? -3.291 7.302 5.609 1.00 97.88 108 GLN A CA 1
ATOM 849 C C . GLN A 1 108 ? -2.744 6.168 6.481 1.00 97.88 108 GLN A C 1
ATOM 851 O O . GLN A 1 108 ? -1.550 5.884 6.405 1.00 97.88 108 GLN A O 1
ATOM 856 N N . THR A 1 109 ? -3.604 5.494 7.244 1.00 98.31 109 THR A N 1
ATOM 857 C CA . THR A 1 109 ? -3.254 4.313 8.043 1.00 98.31 109 THR A CA 1
ATOM 858 C C . THR A 1 109 ? -2.701 3.207 7.146 1.00 98.31 109 THR A C 1
ATOM 860 O O . THR A 1 109 ? -1.608 2.706 7.396 1.00 98.31 109 THR A O 1
ATOM 863 N N . ILE A 1 110 ? -3.381 2.912 6.032 1.00 98.56 110 ILE A N 1
ATOM 864 C CA . ILE A 1 110 ? -2.925 1.916 5.050 1.00 98.56 110 ILE A CA 1
ATOM 865 C C . ILE A 1 110 ? -1.562 2.315 4.457 1.00 98.56 110 ILE A C 1
ATOM 867 O O . ILE A 1 110 ? -0.636 1.507 4.437 1.00 98.56 110 ILE A O 1
ATOM 871 N N . LYS A 1 111 ? -1.385 3.576 4.029 1.00 98.38 111 LYS A N 1
ATOM 872 C CA . LYS A 1 111 ? -0.092 4.070 3.511 1.00 98.38 111 LYS A CA 1
ATOM 873 C C . LYS A 1 111 ? 1.036 3.938 4.529 1.00 98.38 111 LYS A C 1
ATOM 875 O O . LYS A 1 111 ? 2.154 3.606 4.139 1.00 98.38 111 LYS A O 1
ATOM 880 N N . ASN A 1 112 ? 0.770 4.255 5.796 1.00 98.31 112 ASN A N 1
ATOM 881 C CA . ASN A 1 112 ? 1.755 4.127 6.866 1.00 98.31 112 ASN A CA 1
ATOM 882 C C . ASN A 1 112 ? 2.180 2.663 7.013 1.00 98.31 112 ASN A C 1
ATOM 884 O O . ASN A 1 112 ? 3.375 2.389 6.982 1.00 98.31 112 ASN A O 1
ATOM 888 N N . THR A 1 113 ? 1.220 1.735 7.061 1.00 98.25 113 THR A N 1
ATOM 889 C CA . THR A 1 113 ? 1.495 0.296 7.150 1.00 98.25 113 THR A CA 1
ATOM 890 C C . THR A 1 113 ? 2.267 -0.226 5.936 1.00 98.25 113 THR A C 1
ATOM 892 O O . THR A 1 113 ? 3.268 -0.914 6.112 1.00 98.25 113 THR A O 1
ATOM 895 N N . ILE A 1 114 ? 1.893 0.150 4.706 1.00 98.31 114 ILE A N 1
ATOM 896 C CA . ILE A 1 114 ? 2.635 -0.260 3.498 1.00 98.31 114 ILE A CA 1
ATOM 897 C C . ILE A 1 114 ? 4.089 0.221 3.564 1.00 98.31 114 ILE A C 1
ATOM 899 O O . ILE A 1 114 ? 5.002 -0.544 3.276 1.00 98.31 114 ILE A O 1
ATOM 903 N N . LYS A 1 115 ? 4.336 1.473 3.969 1.00 97.50 115 LYS A N 1
ATOM 904 C CA . LYS A 1 115 ? 5.706 2.002 4.104 1.00 97.50 115 LYS A CA 1
ATOM 905 C C . LYS A 1 115 ? 6.503 1.298 5.208 1.00 97.50 115 LYS A C 1
ATOM 907 O O . LYS A 1 115 ? 7.724 1.158 5.092 1.00 97.50 115 LYS A O 1
ATOM 912 N N . GLU A 1 116 ? 5.824 0.859 6.262 1.00 97.19 116 GLU A N 1
ATOM 913 C CA . GLU A 1 116 ? 6.458 0.163 7.377 1.00 97.19 116 GLU A CA 1
ATOM 914 C C . GLU A 1 116 ? 6.844 -1.277 7.035 1.00 97.19 116 GLU A C 1
ATOM 916 O O . GLU A 1 116 ? 7.926 -1.709 7.415 1.00 97.19 116 GLU A O 1
ATOM 921 N N . TYR A 1 117 ? 6.037 -1.998 6.255 1.00 97.94 117 TYR A N 1
ATOM 922 C CA . TYR A 1 117 ? 6.270 -3.426 5.993 1.00 97.94 117 TYR A CA 1
ATOM 923 C C . TYR A 1 117 ? 6.767 -3.748 4.587 1.00 97.94 117 TYR A C 1
ATOM 925 O O . TYR A 1 117 ? 7.366 -4.801 4.390 1.00 97.94 117 TYR A O 1
ATOM 933 N N . ALA A 1 118 ? 6.599 -2.849 3.619 1.00 98.00 118 ALA A N 1
ATOM 934 C CA . ALA A 1 118 ? 6.969 -3.092 2.232 1.00 98.00 118 ALA A CA 1
ATOM 935 C C . ALA A 1 118 ? 7.994 -2.083 1.707 1.00 98.00 118 ALA A C 1
ATOM 937 O O . ALA A 1 118 ? 8.137 -0.962 2.203 1.00 98.00 118 ALA A O 1
ATOM 938 N N . ILE A 1 119 ? 8.714 -2.490 0.668 1.00 97.12 119 ILE A N 1
ATOM 939 C CA . ILE A 1 119 ? 9.617 -1.643 -0.103 1.00 97.12 119 ILE A CA 1
ATOM 940 C C . ILE A 1 119 ? 9.310 -1.802 -1.588 1.00 97.12 119 ILE A C 1
ATOM 942 O O . ILE A 1 119 ? 9.017 -2.898 -2.060 1.00 97.12 119 ILE A O 1
ATOM 946 N N . ARG A 1 120 ? 9.364 -0.700 -2.338 1.00 95.50 120 ARG A N 1
ATOM 947 C CA . ARG A 1 120 ? 9.212 -0.734 -3.794 1.00 95.50 120 ARG A CA 1
ATOM 948 C C . ARG A 1 120 ? 10.589 -0.795 -4.434 1.00 95.50 120 ARG A C 1
ATOM 950 O O . ARG A 1 120 ? 11.411 0.089 -4.195 1.00 95.50 120 ARG A O 1
ATOM 957 N N . SER A 1 121 ? 10.840 -1.817 -5.246 1.00 92.50 121 SER A N 1
ATOM 958 C CA . SER A 1 121 ? 12.115 -1.969 -5.939 1.00 92.50 121 SER A CA 1
ATOM 959 C C . SER A 1 121 ? 12.367 -0.784 -6.879 1.00 92.50 121 SER A C 1
ATOM 961 O O . SER A 1 121 ? 11.456 -0.248 -7.518 1.00 92.50 121 SER A O 1
ATOM 963 N N . SER A 1 122 ? 13.628 -0.360 -6.972 1.00 84.06 122 SER A N 1
ATOM 964 C CA . SER A 1 122 ? 14.027 0.771 -7.816 1.00 84.06 122 SER A CA 1
ATOM 965 C C . SER A 1 122 ? 14.059 0.444 -9.310 1.00 84.06 122 SER A C 1
ATOM 967 O O . SER A 1 122 ? 14.381 1.341 -10.079 1.00 84.06 122 SER A O 1
ATOM 969 N N . GLY A 1 123 ? 13.724 -0.787 -9.727 1.00 73.50 123 GLY A N 1
ATOM 970 C CA . GLY A 1 123 ? 13.707 -1.216 -11.132 1.00 73.50 123 GLY A CA 1
ATOM 971 C C . GLY A 1 123 ? 15.017 -0.870 -11.835 1.00 73.50 123 GLY A C 1
ATOM 972 O O . GLY A 1 123 ? 15.095 0.136 -12.535 1.00 73.50 123 GLY A O 1
ATOM 973 N N . LYS A 1 124 ? 16.074 -1.641 -11.563 1.00 75.56 124 LYS A N 1
ATOM 974 C CA . LYS A 1 124 ? 17.344 -1.533 -12.291 1.00 75.56 124 LYS A CA 1
ATOM 975 C C . LYS A 1 124 ? 17.380 -2.629 -13.356 1.00 75.56 124 LYS A C 1
ATOM 977 O O . LYS A 1 124 ? 17.173 -3.793 -13.023 1.00 75.56 124 LYS A O 1
ATOM 982 N N . GLY A 1 125 ? 17.661 -2.248 -14.602 1.00 79.19 125 GLY A N 1
ATOM 983 C CA . GLY A 1 125 ? 17.627 -3.155 -15.752 1.00 79.19 125 GLY A CA 1
ATOM 984 C C . GLY A 1 125 ? 16.201 -3.438 -16.227 1.00 79.19 125 GLY A C 1
ATOM 985 O O . GLY A 1 125 ? 15.353 -2.551 -16.179 1.00 79.19 125 GLY A O 1
ATOM 986 N N . ASP A 1 126 ? 15.954 -4.675 -16.655 1.00 79.00 126 ASP A N 1
ATOM 987 C CA . ASP A 1 126 ? 14.683 -5.130 -17.244 1.00 79.00 126 ASP A CA 1
ATOM 988 C C . ASP A 1 126 ? 13.648 -5.603 -16.196 1.00 79.00 126 ASP A C 1
ATOM 990 O O . ASP A 1 126 ? 12.564 -6.081 -16.521 1.00 79.00 126 ASP A O 1
ATOM 994 N N . LEU A 1 127 ? 13.965 -5.491 -14.896 1.00 80.25 127 LEU A N 1
ATOM 995 C CA . LEU A 1 127 ? 13.055 -5.922 -13.834 1.00 80.25 127 LEU A CA 1
ATOM 996 C C . LEU A 1 127 ? 12.025 -4.832 -13.489 1.00 80.25 127 LEU A C 1
ATOM 998 O O . LEU A 1 127 ? 12.405 -3.691 -13.193 1.00 80.25 127 LEU A O 1
ATOM 1002 N N . PRO A 1 128 ? 10.726 -5.181 -13.408 1.00 85.38 128 PRO A N 1
ATOM 1003 C CA . PRO A 1 128 ? 9.682 -4.222 -13.085 1.00 85.38 128 PRO A CA 1
ATOM 1004 C C . PRO A 1 128 ? 9.819 -3.690 -11.652 1.00 85.38 128 PRO A C 1
ATOM 1006 O O . PRO A 1 128 ? 10.169 -4.410 -10.710 1.00 85.38 128 PRO A O 1
ATOM 1009 N N . ARG A 1 129 ? 9.484 -2.406 -11.475 1.00 92.06 129 ARG A N 1
ATOM 1010 C CA . ARG A 1 129 ? 9.342 -1.784 -10.152 1.00 92.06 129 ARG A CA 1
ATOM 1011 C C . ARG A 1 129 ? 8.125 -2.367 -9.451 1.00 92.06 129 ARG A C 1
ATOM 1013 O O . ARG A 1 129 ? 6.999 -2.017 -9.800 1.00 92.06 129 ARG A O 1
ATOM 1020 N N . LYS A 1 130 ? 8.353 -3.204 -8.445 1.00 96.00 130 LYS A N 1
ATOM 1021 C CA . LYS A 1 130 ? 7.295 -3.879 -7.690 1.00 96.00 130 LYS A CA 1
ATOM 1022 C C . LYS A 1 130 ? 7.478 -3.737 -6.187 1.00 96.00 130 LYS A C 1
ATOM 1024 O O . LYS A 1 130 ? 8.588 -3.496 -5.710 1.00 96.00 130 LYS A O 1
ATOM 1029 N N . TRP A 1 131 ? 6.378 -3.835 -5.460 1.00 97.75 131 TRP A N 1
ATOM 1030 C CA . TRP A 1 131 ? 6.345 -3.862 -4.006 1.00 97.75 131 TRP A CA 1
ATOM 1031 C C . TRP A 1 131 ? 6.697 -5.255 -3.488 1.00 97.75 131 TRP A C 1
ATOM 1033 O O . TRP A 1 131 ? 6.289 -6.259 -4.062 1.00 97.75 131 TRP A O 1
ATOM 1043 N N . VAL A 1 132 ? 7.482 -5.307 -2.417 1.00 97.19 132 VAL A N 1
ATOM 1044 C CA . VAL A 1 132 ? 7.907 -6.549 -1.762 1.00 97.19 132 VAL A CA 1
ATOM 1045 C C . VAL A 1 132 ? 7.841 -6.353 -0.252 1.00 97.19 132 VAL A C 1
ATOM 1047 O O . VAL A 1 132 ? 8.264 -5.305 0.248 1.00 97.19 132 VAL A O 1
ATOM 1050 N N . ILE A 1 133 ? 7.317 -7.343 0.471 1.00 97.75 133 ILE A N 1
ATOM 1051 C CA . ILE A 1 133 ? 7.322 -7.354 1.939 1.00 97.75 133 ILE A CA 1
ATOM 1052 C C . ILE A 1 133 ? 8.756 -7.560 2.443 1.00 97.75 133 ILE A C 1
ATOM 1054 O O . ILE A 1 133 ? 9.458 -8.463 1.999 1.00 97.75 133 ILE A O 1
ATOM 1058 N N . LYS A 1 134 ? 9.205 -6.690 3.353 1.00 97.25 134 LYS A N 1
ATOM 1059 C CA . LYS A 1 134 ? 10.594 -6.639 3.836 1.00 97.25 134 LYS A CA 1
ATOM 1060 C C . LYS A 1 134 ? 10.976 -7.864 4.664 1.00 97.25 134 LYS A C 1
ATOM 1062 O O . LYS A 1 134 ? 12.063 -8.400 4.487 1.00 97.25 134 LYS A O 1
ATOM 1067 N N . ASP A 1 135 ? 10.092 -8.269 5.570 1.00 95.69 135 ASP A N 1
ATOM 1068 C CA . ASP A 1 135 ? 10.342 -9.339 6.532 1.00 95.69 135 ASP A CA 1
ATOM 1069 C C . ASP A 1 135 ? 9.439 -10.543 6.238 1.00 95.69 135 ASP A C 1
ATOM 1071 O O . ASP A 1 135 ? 8.271 -10.597 6.636 1.00 95.69 135 ASP A O 1
ATOM 1075 N N . ALA A 1 136 ? 10.002 -11.509 5.511 1.00 93.94 136 ALA A N 1
ATOM 1076 C CA . ALA A 1 136 ? 9.328 -12.758 5.184 1.00 93.94 136 ALA A CA 1
ATOM 1077 C C . ALA A 1 136 ? 9.086 -13.634 6.424 1.00 93.94 136 ALA A C 1
ATOM 1079 O O . ALA A 1 136 ? 8.093 -14.357 6.464 1.00 93.94 136 ALA A O 1
ATOM 1080 N N . GLN A 1 137 ? 9.947 -13.550 7.444 1.00 95.12 137 GLN A N 1
ATOM 1081 C CA . GLN A 1 137 ? 9.804 -14.340 8.663 1.00 95.12 137 GLN A CA 1
ATOM 1082 C C . GLN A 1 137 ? 8.636 -13.830 9.505 1.00 95.12 137 GLN A C 1
ATOM 1084 O O . GLN A 1 137 ? 7.801 -14.620 9.940 1.00 95.12 137 GLN A O 1
ATOM 1089 N N . ASN A 1 138 ? 8.515 -12.512 9.674 1.00 93.94 138 ASN A N 1
ATOM 1090 C CA . ASN A 1 138 ? 7.344 -11.921 10.319 1.00 93.94 138 ASN A CA 1
ATOM 1091 C C . ASN A 1 138 ? 6.048 -12.275 9.573 1.00 93.94 138 ASN A C 1
ATOM 1093 O O . ASN A 1 138 ? 5.043 -12.598 10.203 1.00 93.94 138 ASN A O 1
ATOM 1097 N N . TRP A 1 139 ? 6.063 -12.257 8.237 1.00 94.81 139 TRP A N 1
ATOM 1098 C CA . TRP A 1 139 ? 4.895 -12.666 7.454 1.00 94.81 139 TRP A CA 1
ATOM 1099 C C . TRP A 1 139 ? 4.532 -14.142 7.679 1.00 94.81 139 TRP A C 1
ATOM 1101 O O . TRP A 1 139 ? 3.359 -14.461 7.874 1.00 94.81 139 TRP A O 1
ATOM 1111 N N . GLU A 1 140 ? 5.517 -15.039 7.705 1.00 94.75 140 GLU A N 1
ATOM 1112 C CA . GLU A 1 140 ? 5.283 -16.455 8.000 1.00 94.75 140 GLU A CA 1
ATOM 1113 C C . GLU A 1 140 ? 4.706 -16.654 9.407 1.00 94.75 140 GLU A C 1
ATOM 1115 O O . GLU A 1 140 ? 3.714 -17.359 9.570 1.00 94.75 140 GLU A O 1
ATOM 1120 N N . ASN A 1 141 ? 5.245 -15.956 10.410 1.00 94.38 141 ASN A N 1
ATOM 1121 C CA . ASN A 1 141 ? 4.746 -16.015 11.785 1.00 94.38 141 ASN A CA 1
ATOM 1122 C C . ASN A 1 141 ? 3.281 -15.562 11.887 1.00 94.38 141 ASN A C 1
ATOM 1124 O O . ASN A 1 141 ? 2.485 -16.188 12.585 1.00 94.38 141 ASN A O 1
ATOM 1128 N N . LEU A 1 142 ? 2.898 -14.499 11.168 1.00 92.56 142 LEU A N 1
ATOM 1129 C CA . LEU A 1 142 ? 1.504 -14.047 11.104 1.00 92.56 142 LEU A CA 1
ATOM 1130 C C . LEU A 1 142 ? 0.592 -15.120 10.491 1.00 92.56 142 LEU A C 1
ATOM 1132 O O . LEU A 1 142 ? -0.494 -15.362 11.016 1.00 92.56 142 LEU A O 1
ATOM 1136 N N . ARG A 1 143 ? 1.034 -15.791 9.416 1.00 93.12 143 ARG A N 1
ATOM 1137 C CA . ARG A 1 143 ? 0.277 -16.884 8.777 1.00 93.12 143 ARG A CA 1
ATOM 1138 C C . ARG A 1 143 ? 0.151 -18.106 9.686 1.00 93.12 143 ARG A C 1
ATOM 1140 O O . ARG A 1 143 ? -0.933 -18.675 9.781 1.00 93.12 143 ARG A O 1
ATOM 1147 N N . ALA A 1 144 ? 1.221 -18.476 10.384 1.00 91.50 144 ALA A N 1
ATOM 1148 C CA . ALA A 1 144 ? 1.205 -19.576 11.342 1.00 91.50 144 ALA A CA 1
ATOM 1149 C C . ALA A 1 144 ? 0.212 -19.309 12.484 1.00 91.50 144 ALA A C 1
ATOM 1151 O O . ALA A 1 144 ? -0.620 -20.160 12.786 1.00 91.50 144 ALA A O 1
ATOM 1152 N N . ASN A 1 145 ? 0.236 -18.102 13.056 1.00 88.75 145 ASN A N 1
ATOM 1153 C CA . ASN A 1 145 ? -0.665 -17.719 14.144 1.00 88.75 145 ASN A CA 1
ATOM 1154 C C . ASN A 1 145 ? -2.138 -17.681 13.714 1.00 88.75 145 ASN A C 1
ATOM 1156 O O . ASN A 1 145 ? -3.007 -18.018 14.511 1.00 88.75 145 ASN A O 1
ATOM 1160 N N . ALA A 1 146 ? -2.424 -17.309 12.464 1.00 86.00 146 ALA A N 1
ATOM 1161 C CA . ALA A 1 146 ? -3.781 -17.330 11.917 1.00 86.00 146 ALA A CA 1
ATOM 1162 C C . ALA A 1 146 ? -4.343 -18.755 11.733 1.00 86.00 146 ALA A C 1
ATOM 1164 O O . ALA A 1 146 ? -5.554 -18.946 11.812 1.00 86.00 146 ALA A O 1
ATOM 1165 N N . ASN A 1 147 ? -3.477 -19.747 11.500 1.00 78.56 147 ASN A N 1
ATOM 1166 C CA . ASN A 1 147 ? -3.864 -21.144 11.274 1.00 78.56 147 ASN A CA 1
ATOM 1167 C C . ASN A 1 147 ? -3.909 -21.995 12.554 1.00 78.56 147 ASN A C 1
ATOM 1169 O O . ASN A 1 147 ? -4.299 -23.162 12.489 1.00 78.56 147 ASN A O 1
ATOM 1173 N N . MET A 1 148 ? -3.511 -21.453 13.708 1.00 71.44 148 MET A N 1
ATOM 1174 C CA . MET A 1 148 ? -3.605 -22.176 14.975 1.00 71.44 148 MET A CA 1
ATOM 1175 C C . MET A 1 148 ? -5.077 -22.251 15.411 1.00 71.44 148 MET A C 1
ATOM 1177 O O . MET A 1 148 ? -5.706 -21.205 15.589 1.00 71.44 148 MET A O 1
ATOM 1181 N N . PRO A 1 149 ? -5.650 -23.455 15.606 1.00 60.25 149 PRO A N 1
ATOM 1182 C CA . PRO A 1 149 ? -6.989 -23.579 16.157 1.00 60.25 149 PRO A CA 1
ATOM 1183 C C . PRO A 1 149 ? -6.985 -22.980 17.563 1.00 60.25 149 PRO A C 1
ATOM 1185 O O . PRO A 1 149 ? -6.200 -23.388 18.421 1.00 60.25 149 PRO A O 1
ATOM 1188 N N . THR A 1 150 ? -7.847 -21.991 17.799 1.00 62.34 150 THR A N 1
ATOM 1189 C CA . THR A 1 150 ? -8.085 -21.474 19.147 1.00 62.34 150 THR A CA 1
ATOM 1190 C C . THR A 1 150 ? -8.504 -22.643 20.032 1.00 62.34 150 THR A C 1
ATOM 1192 O O . THR A 1 150 ? -9.483 -23.311 19.683 1.00 62.34 150 THR A O 1
ATOM 1195 N N . PRO A 1 151 ? -7.797 -22.922 21.141 1.00 56.59 151 PRO A N 1
ATOM 1196 C CA . PRO A 1 151 ? -8.223 -23.957 22.064 1.00 56.59 151 PRO A CA 1
ATOM 1197 C C . PRO A 1 151 ? -9.607 -23.568 22.585 1.00 56.59 151 PRO A C 1
ATOM 1199 O O . PRO A 1 151 ? -9.782 -22.507 23.184 1.00 56.59 151 PRO A O 1
ATOM 1202 N N . SER A 1 152 ? -10.599 -24.398 22.275 1.00 57.56 152 SER A N 1
ATOM 1203 C CA . SER A 1 152 ? -11.948 -24.289 22.819 1.00 57.56 152 SER A CA 1
ATOM 1204 C C . SER A 1 152 ? -11.866 -24.430 24.338 1.00 57.56 152 SER A C 1
ATOM 1206 O O . SER A 1 152 ? -11.415 -25.472 24.821 1.00 57.56 152 SER A O 1
ATOM 1208 N N . LEU A 1 153 ? -12.242 -23.364 25.050 1.00 50.59 153 LEU A N 1
ATOM 1209 C CA . LEU A 1 153 ? -12.498 -23.368 26.493 1.00 50.59 153 LEU A CA 1
ATOM 1210 C C . LEU A 1 153 ? -13.737 -24.205 26.820 1.00 50.59 153 LEU A C 1
ATOM 1212 O O . LEU A 1 153 ? -14.705 -24.142 26.025 1.00 50.59 153 LEU A O 1
#

InterPro domains:
  IPR048800 Chromatin assembly factor 1 subunit Cac1-like, C-terminal domain [PF21796] (77-133)

Foldseek 3Di:
DPPPCLVVDDPVVVVVVVVVDDDPPDPDDDDDDPVDDDPPPDDPPPDDDDDDDDDDDDPPDPPDDPDFQADDDLVLLLLLQVLQAFALDDLQVSLVVSCVVVVVDDSRRSSVHQVVFWDFDPDDDPDGGGIHGPDPPVSVVSVVVVPDPDPDD

pLDDT: mean 78.3, std 19.61, range [37.88, 98.62]

Radius of gyration: 26.4 Å; chains: 1; bounding box: 41×70×64 Å

Organism: Saccharomyces pastorianus (NCBI:txid27292)